Protein AF-A0A7K0QT35-F1 (afdb_monomer)

Solvent-accessible surface area (backbone atoms only — not comparable to full-atom values): 3994 Å² total; per-residue (Å²): 140,76,95,84,77,85,88,66,80,66,75,65,64,44,81,42,86,88,57,58,42,100,88,66,34,70,24,31,37,25,51,75,45,83,97,46,99,68,31,33,36,38,33,32,32,75,27,99,50,89,98,34,76,37,77,76,50,74,45,69,55,131

pLDDT: mean 82.26, std 16.35, range [36.66, 96.12]

Secondary structure (DSSP, 8-state):
----SSS-----EEEEEEEE-TTSPEEEEEESSSS-TT--EEEEEE-SSTT-EEEEEEE---

Sequence (62 aa):
MTLLDQTYPGLRSHKYRSIHGSAGEDVWDSYVESHTPSAWRIFWYYGPSSDVITIITIGPHP

Mean predic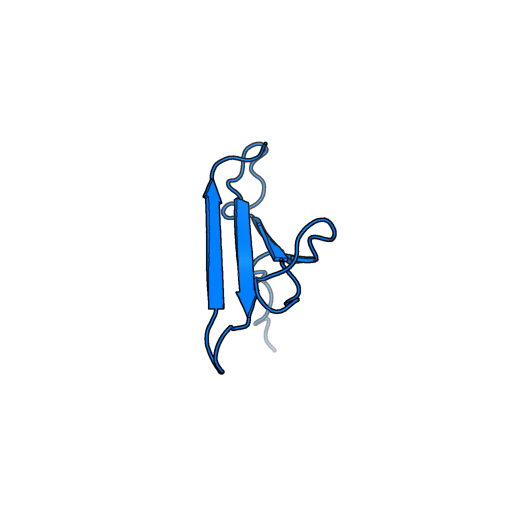ted aligned error: 7.27 Å

Foldseek 3Di:
DDDDDPDDDDFPKDFDDPDAPPVRFTKIKGFPDPPDPWTWIWIWGADPDPPDIDTPDIGTDD

Radius of gyration: 13.96 Å; Cα contacts (8 Å, |Δi|>4): 99; chains: 1; bounding box: 28×46×24 Å

Structure (mmCIF, N/CA/C/O backbone):
data_AF-A0A7K0QT35-F1
#
_entry.id   AF-A0A7K0QT35-F1
#
loop_
_atom_site.group_PDB
_atom_site.id
_atom_site.type_symbol
_atom_site.label_atom_id
_atom_site.label_alt_id
_atom_site.label_comp_id
_atom_site.label_asym_id
_atom_site.label_entity_id
_atom_site.label_seq_id
_atom_site.pdbx_PDB_ins_code
_atom_site.Cartn_x
_atom_site.Cartn_y
_atom_site.Cartn_z
_atom_site.occupancy
_atom_site.B_iso_or_equiv
_atom_site.auth_seq_id
_atom_site.auth_comp_id
_atom_site.auth_asym_id
_atom_site.auth_atom_id
_atom_site.pdbx_PDB_model_num
ATOM 1 N N . MET A 1 1 ? 0.933 -38.018 1.562 1.00 36.66 1 MET A N 1
ATOM 2 C CA . MET A 1 1 ? -0.463 -37.597 1.787 1.00 36.66 1 MET A CA 1
ATOM 3 C C . MET A 1 1 ? -0.447 -36.181 2.348 1.00 36.66 1 MET A C 1
ATOM 5 O O . MET A 1 1 ? -0.095 -36.047 3.505 1.00 36.66 1 MET A O 1
ATOM 9 N N . THR A 1 2 ? -0.692 -35.079 1.646 1.00 36.94 2 THR 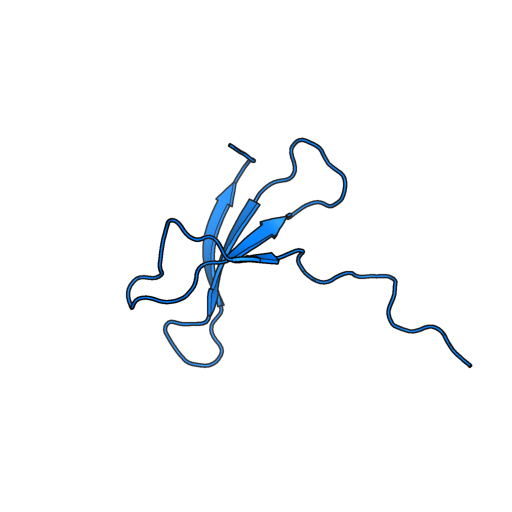A N 1
ATOM 10 C CA . THR A 1 2 ? -0.571 -34.693 0.227 1.00 36.94 2 THR A CA 1
ATOM 11 C C . THR A 1 2 ? -0.271 -33.185 0.264 1.00 36.94 2 THR A C 1
ATOM 13 O O . THR A 1 2 ? -0.827 -32.476 1.096 1.00 36.94 2 THR A O 1
ATOM 16 N N . LEU A 1 3 ? 0.655 -32.733 -0.581 1.00 43.56 3 LEU A N 1
ATOM 17 C CA . LEU A 1 3 ? 1.191 -31.372 -0.677 1.00 43.56 3 LEU A CA 1
ATOM 18 C C . LEU A 1 3 ? 0.093 -30.374 -1.096 1.00 43.56 3 LEU A C 1
ATOM 20 O O . LEU A 1 3 ? -0.393 -30.469 -2.220 1.00 43.56 3 LEU A O 1
ATOM 24 N N . LEU A 1 4 ? -0.294 -29.436 -0.226 1.00 42.81 4 LEU A N 1
ATOM 25 C CA . LEU A 1 4 ? -1.283 -28.387 -0.533 1.00 42.81 4 LEU A CA 1
ATOM 26 C C . LEU A 1 4 ? -0.926 -27.014 0.080 1.00 42.81 4 LEU A C 1
ATOM 28 O O . LEU A 1 4 ? -1.811 -26.336 0.591 1.00 42.81 4 LEU A O 1
ATOM 32 N N . ASP A 1 5 ? 0.336 -26.565 0.042 1.00 50.38 5 ASP A N 1
ATOM 33 C CA . ASP A 1 5 ? 0.652 -25.184 0.482 1.00 50.38 5 ASP A CA 1
ATOM 34 C C . ASP A 1 5 ? 1.607 -24.366 -0.410 1.00 50.38 5 ASP A C 1
ATOM 36 O O . ASP A 1 5 ? 1.826 -23.188 -0.140 1.00 50.38 5 ASP A O 1
ATOM 40 N N . GLN A 1 6 ? 2.156 -24.927 -1.494 1.00 47.75 6 GLN A N 1
ATOM 41 C CA . GLN A 1 6 ? 3.394 -24.380 -2.072 1.00 47.75 6 GLN A CA 1
ATOM 42 C C . GLN A 1 6 ? 3.298 -23.677 -3.434 1.00 47.75 6 GLN A C 1
ATOM 44 O O . GLN A 1 6 ? 4.334 -23.326 -3.994 1.00 47.75 6 GLN A O 1
ATOM 49 N N . THR A 1 7 ? 2.111 -23.457 -4.008 1.00 54.94 7 THR A N 1
ATOM 50 C CA . THR A 1 7 ? 2.012 -22.879 -5.372 1.00 54.94 7 THR A CA 1
ATOM 51 C C . THR A 1 7 ? 1.656 -21.397 -5.431 1.00 54.94 7 THR A C 1
ATOM 53 O O . THR A 1 7 ? 1.867 -20.781 -6.471 1.00 54.94 7 THR A O 1
ATOM 56 N N . TYR A 1 8 ? 1.204 -20.795 -4.327 1.00 55.97 8 TYR A N 1
ATOM 57 C CA . TYR A 1 8 ? 0.900 -19.363 -4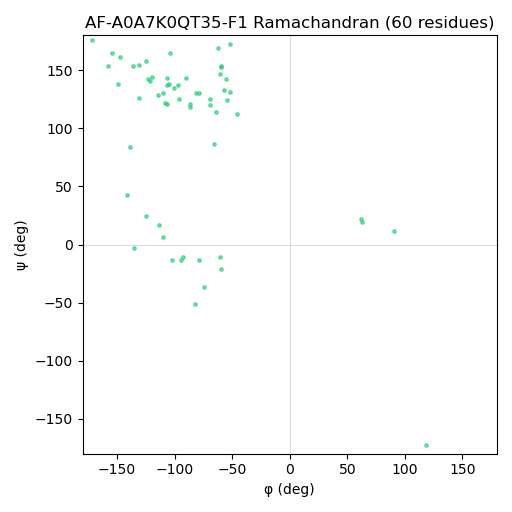.271 1.00 55.97 8 TYR A CA 1
ATOM 58 C C . TYR A 1 8 ? 1.397 -18.783 -2.949 1.00 55.97 8 TYR A C 1
ATOM 60 O O . TYR A 1 8 ? 0.618 -18.686 -1.999 1.00 55.97 8 TYR A O 1
ATOM 68 N N . PRO A 1 9 ? 2.688 -18.405 -2.839 1.00 62.09 9 PRO A N 1
ATOM 69 C CA . PRO A 1 9 ? 3.083 -17.537 -1.743 1.00 62.09 9 PRO A CA 1
ATOM 70 C C . PRO A 1 9 ? 2.161 -16.319 -1.822 1.00 62.09 9 PRO A C 1
ATOM 72 O O . PRO A 1 9 ? 2.042 -15.712 -2.889 1.00 62.09 9 PRO A O 1
ATOM 75 N N . GLY A 1 10 ? 1.452 -16.004 -0.737 1.00 66.69 10 GLY A N 1
ATOM 76 C CA . GLY A 1 10 ? 0.641 -14.791 -0.680 1.00 66.69 10 GLY A CA 1
ATOM 77 C C . GLY A 1 10 ? 1.470 -13.559 -1.063 1.00 66.69 10 GLY A C 1
ATOM 78 O O . GLY A 1 10 ? 2.693 -13.631 -1.213 1.00 66.69 10 GLY A O 1
ATOM 79 N N . LEU A 1 11 ? 0.815 -12.407 -1.204 1.00 70.19 11 LEU A N 1
ATOM 80 C CA . LEU A 1 11 ? 1.499 -11.135 -1.451 1.00 70.19 11 LEU A CA 1
ATOM 81 C C . LEU A 1 11 ? 2.690 -10.998 -0.490 1.00 70.19 11 LEU A C 1
ATOM 83 O O . LEU A 1 11 ? 2.496 -10.921 0.725 1.00 70.19 11 LEU A O 1
ATOM 87 N N . ARG A 1 12 ? 3.919 -11.033 -1.029 1.00 77.00 12 ARG A N 1
ATOM 88 C CA . ARG A 1 12 ? 5.172 -10.936 -0.261 1.00 77.00 12 ARG A CA 1
ATOM 89 C C . ARG A 1 12 ? 5.241 -9.549 0.358 1.00 77.00 12 ARG A C 1
ATOM 91 O O . ARG A 1 12 ? 5.756 -8.624 -0.263 1.00 77.00 12 ARG A O 1
ATOM 98 N N . SER A 1 13 ? 4.632 -9.424 1.529 1.00 87.62 13 SER A N 1
ATOM 99 C CA . SER A 1 13 ? 4.333 -8.143 2.150 1.00 87.62 13 SER A CA 1
ATOM 100 C C . SER A 1 13 ? 5.353 -7.826 3.226 1.00 87.62 13 SER A C 1
ATOM 102 O O . SER A 1 13 ? 5.676 -8.677 4.059 1.00 87.62 13 SER A O 1
ATOM 104 N N . HIS A 1 14 ? 5.831 -6.591 3.227 1.00 90.38 14 HIS A N 1
ATOM 105 C CA . HIS A 1 14 ? 6.721 -6.067 4.248 1.00 90.38 14 HIS A CA 1
ATOM 106 C C . HIS A 1 14 ? 6.091 -4.825 4.866 1.00 90.38 14 HIS A C 1
ATOM 108 O O . HIS A 1 14 ? 5.432 -4.042 4.188 1.00 90.38 14 HIS A O 1
ATOM 114 N N . LYS A 1 15 ? 6.255 -4.658 6.181 1.00 92.31 15 LYS A N 1
ATOM 115 C CA . LYS A 1 15 ? 5.787 -3.448 6.854 1.00 92.31 15 LYS A CA 1
ATOM 116 C C . LYS A 1 15 ? 6.647 -2.274 6.403 1.00 92.31 15 LYS A C 1
ATOM 118 O O . LYS A 1 15 ? 7.857 -2.261 6.650 1.00 92.31 15 LYS A O 1
ATOM 123 N N . TYR A 1 16 ? 6.010 -1.280 5.808 1.00 91.31 16 TYR A N 1
ATOM 124 C CA . TYR A 1 16 ? 6.651 -0.060 5.370 1.00 91.31 16 TYR A CA 1
ATOM 125 C C . TYR A 1 16 ? 6.682 0.939 6.528 1.00 91.31 16 TYR A C 1
ATOM 127 O O . TYR A 1 16 ? 5.654 1.317 7.079 1.00 91.31 16 TYR A O 1
ATOM 135 N N . ARG A 1 17 ? 7.885 1.323 6.961 1.00 88.31 17 ARG A N 1
ATOM 136 C CA . ARG A 1 17 ? 8.079 2.011 8.254 1.00 88.31 17 ARG A CA 1
ATOM 137 C C . ARG A 1 17 ? 8.053 3.535 8.176 1.00 88.31 17 ARG A C 1
ATOM 139 O O . ARG A 1 17 ? 8.063 4.181 9.216 1.00 88.31 17 ARG A O 1
ATOM 146 N N . SER A 1 18 ? 8.087 4.101 6.974 1.00 88.19 18 SER A N 1
ATOM 147 C CA . SER A 1 18 ? 8.243 5.548 6.784 1.00 88.19 18 SER A CA 1
ATOM 148 C C . SER A 1 18 ? 6.920 6.296 6.638 1.00 88.19 18 SER A C 1
ATOM 150 O O . SER A 1 18 ? 6.923 7.521 6.713 1.00 88.19 18 SER A O 1
ATOM 152 N N . ILE A 1 19 ? 5.807 5.588 6.422 1.00 86.12 19 ILE A N 1
ATOM 153 C CA . ILE A 1 19 ? 4.472 6.180 6.298 1.00 86.12 19 ILE A CA 1
ATOM 154 C C . ILE A 1 19 ? 3.447 5.366 7.084 1.00 86.12 19 ILE A C 1
ATOM 156 O O . ILE A 1 19 ? 3.613 4.164 7.281 1.00 86.12 19 ILE A O 1
ATOM 160 N N . HIS A 1 20 ? 2.382 6.043 7.495 1.00 90.44 20 HIS A N 1
ATOM 161 C CA . HIS A 1 20 ? 1.225 5.463 8.164 1.00 90.44 20 HIS A CA 1
ATOM 162 C C . HIS A 1 20 ? -0.048 5.826 7.397 1.00 90.44 20 HIS A C 1
ATOM 164 O O . HIS A 1 20 ? -0.067 6.814 6.656 1.00 90.44 20 HIS A O 1
ATOM 170 N N . GLY A 1 21 ? -1.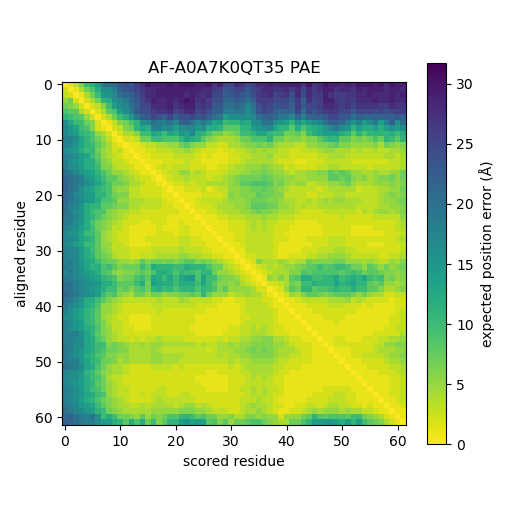103 5.035 7.585 1.00 86.31 21 GLY A N 1
ATOM 171 C CA . GLY A 1 21 ? -2.445 5.397 7.139 1.00 86.31 21 GLY A CA 1
ATOM 172 C C . GLY A 1 21 ? -2.951 6.665 7.835 1.00 86.31 21 GLY A C 1
ATOM 173 O O . GLY A 1 21 ? -2.355 7.160 8.798 1.00 86.31 21 GLY A O 1
ATOM 174 N N . SER A 1 22 ? -4.062 7.216 7.345 1.00 86.38 22 SER A N 1
ATOM 175 C CA . SER A 1 22 ? -4.616 8.487 7.832 1.00 86.38 22 SER A CA 1
ATOM 176 C C . SER A 1 22 ? -4.977 8.493 9.322 1.00 86.38 22 SER A C 1
ATOM 178 O O . SER A 1 22 ? -5.063 9.567 9.912 1.00 86.38 22 SER A O 1
ATOM 180 N N . ALA A 1 23 ? -5.185 7.323 9.931 1.00 90.38 23 ALA A N 1
ATOM 181 C CA . ALA A 1 23 ? -5.466 7.159 11.353 1.00 90.38 23 ALA A CA 1
ATOM 182 C C . ALA A 1 23 ? -4.332 6.429 12.103 1.00 90.38 23 ALA A C 1
ATOM 184 O O . ALA A 1 23 ? -4.530 5.964 13.225 1.00 90.38 23 ALA A O 1
ATOM 185 N N . GLY A 1 24 ? -3.133 6.350 11.515 1.00 91.62 24 GLY A N 1
ATOM 186 C CA . GLY A 1 24 ? -1.968 5.699 12.119 1.00 91.62 24 GLY A CA 1
ATOM 187 C C . GLY A 1 24 ? -1.825 4.215 11.778 1.00 91.62 24 GLY A C 1
ATOM 188 O O . GLY A 1 24 ? -1.012 3.532 12.400 1.00 91.62 24 GLY A O 1
ATOM 189 N N . GLU A 1 25 ? -2.584 3.704 10.807 1.00 94.81 25 GLU A N 1
ATOM 190 C CA . GLU A 1 25 ? -2.517 2.306 10.390 1.00 94.81 25 GLU A CA 1
ATOM 191 C C . GLU A 1 25 ? -1.126 1.937 9.863 1.00 94.81 25 GLU A C 1
ATOM 193 O O . GLU A 1 25 ? -0.428 2.740 9.235 1.00 94.81 25 GLU A O 1
ATOM 198 N N . ASP A 1 26 ? -0.734 0.687 10.095 1.00 95.75 26 ASP A N 1
ATOM 199 C CA . ASP A 1 26 ? 0.485 0.136 9.521 1.00 95.75 26 ASP A CA 1
ATOM 200 C C . ASP A 1 26 ? 0.331 -0.035 8.009 1.00 95.75 26 ASP A C 1
ATOM 202 O O . ASP A 1 26 ? -0.575 -0.730 7.542 1.00 95.75 26 ASP A O 1
ATOM 206 N N . VAL A 1 27 ? 1.254 0.560 7.255 1.00 95.69 27 VAL A N 1
ATOM 207 C CA . VAL A 1 27 ? 1.325 0.407 5.801 1.00 95.69 27 VAL A CA 1
ATOM 208 C C . VAL A 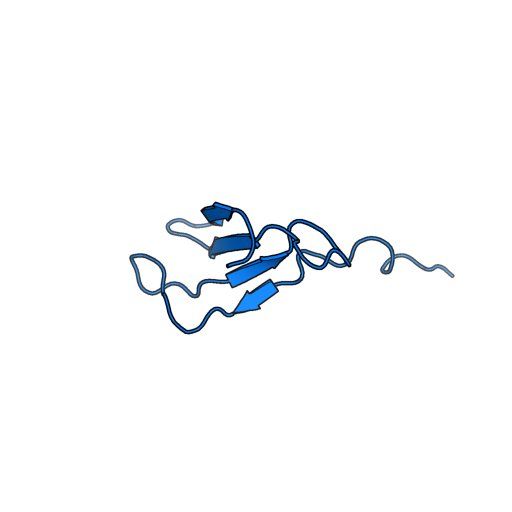1 27 ? 2.212 -0.775 5.440 1.00 95.69 27 VAL A C 1
ATOM 210 O O . VAL A 1 27 ? 3.243 -1.028 6.068 1.00 95.69 27 VAL A O 1
ATOM 213 N N . TRP A 1 28 ? 1.819 -1.482 4.390 1.00 94.88 28 TRP A N 1
ATOM 214 C CA . TRP A 1 28 ? 2.517 -2.629 3.837 1.00 94.88 28 TRP A CA 1
ATOM 215 C C . TRP A 1 28 ? 2.864 -2.365 2.379 1.00 94.88 28 TRP A C 1
ATOM 217 O O . TRP A 1 28 ? 2.051 -1.802 1.647 1.00 94.88 28 TRP A O 1
ATOM 227 N N . ASP A 1 29 ? 4.049 -2.791 1.952 1.00 92.81 29 ASP A N 1
ATOM 228 C CA . ASP A 1 29 ? 4.400 -2.894 0.540 1.00 92.81 29 ASP A CA 1
ATOM 229 C C . ASP A 1 29 ? 4.420 -4.361 0.112 1.00 92.81 29 ASP A C 1
ATOM 231 O O . ASP A 1 29 ? 4.931 -5.222 0.830 1.00 92.81 29 ASP A O 1
ATOM 235 N N . SER A 1 30 ? 3.867 -4.652 -1.063 1.00 9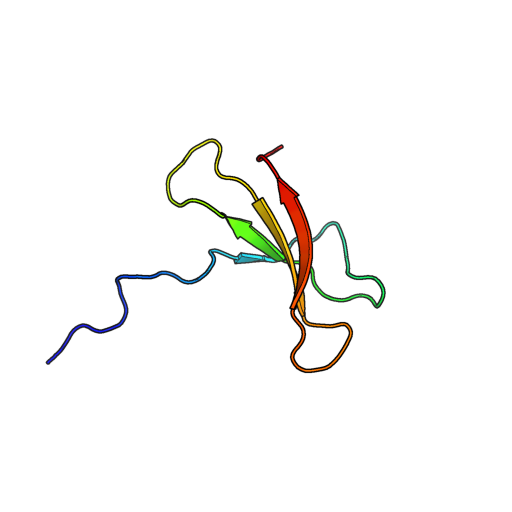1.62 30 SER A N 1
ATOM 236 C CA . SER A 1 30 ? 3.941 -5.978 -1.673 1.00 91.62 30 SER A CA 1
ATOM 237 C C . SER A 1 30 ? 4.396 -5.884 -3.126 1.00 91.62 30 SER A C 1
ATOM 239 O O . SER A 1 30 ? 4.207 -4.873 -3.807 1.00 91.62 30 SER A O 1
ATOM 241 N N . TYR A 1 31 ? 5.002 -6.962 -3.611 1.00 88.69 31 TYR A N 1
ATOM 242 C CA . TYR A 1 31 ? 5.348 -7.119 -5.020 1.00 88.69 31 TYR A CA 1
ATOM 243 C C . TYR A 1 31 ? 4.108 -7.533 -5.824 1.00 88.69 31 TYR A C 1
ATOM 245 O O . TYR A 1 31 ? 3.436 -8.493 -5.447 1.00 88.69 31 TYR A O 1
ATOM 253 N N . VAL A 1 32 ? 3.833 -6.846 -6.936 1.00 87.62 32 VAL A N 1
ATOM 254 C CA . VAL A 1 32 ? 2.792 -7.247 -7.903 1.00 87.62 32 VAL A CA 1
ATOM 255 C C . VAL A 1 32 ? 3.261 -8.445 -8.734 1.00 87.62 32 VAL A C 1
ATOM 257 O O . VAL A 1 32 ? 2.481 -9.344 -9.034 1.00 87.62 32 VAL A O 1
ATOM 260 N N . GLU A 1 33 ? 4.553 -8.486 -9.062 1.00 83.75 33 GLU A N 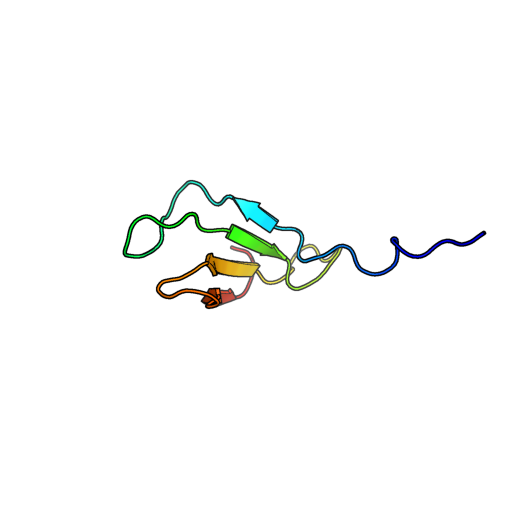1
ATOM 261 C CA . GLU A 1 33 ? 5.179 -9.546 -9.855 1.00 83.75 33 GLU A CA 1
ATOM 262 C C . GLU A 1 33 ? 6.275 -10.248 -9.048 1.00 83.75 33 GLU A C 1
ATOM 264 O O . GLU A 1 33 ? 7.005 -9.626 -8.275 1.00 83.75 33 GLU A O 1
ATOM 269 N N . SER A 1 34 ? 6.420 -11.558 -9.235 1.00 73.75 34 SER A N 1
ATOM 270 C CA . SER A 1 34 ? 7.432 -12.358 -8.542 1.00 73.75 34 SER A CA 1
ATOM 271 C C . SER A 1 34 ? 8.667 -12.555 -9.424 1.00 73.75 34 SER A C 1
ATOM 273 O O . SER A 1 34 ? 8.533 -12.860 -10.603 1.00 73.75 34 SER A O 1
ATOM 275 N N . HIS A 1 35 ? 9.865 -12.435 -8.843 1.00 69.75 35 HIS A N 1
ATOM 276 C CA . HIS A 1 35 ? 11.164 -12.640 -9.514 1.00 69.75 35 HIS A CA 1
ATOM 277 C C . HIS A 1 35 ? 11.475 -11.693 -10.693 1.00 69.75 35 HIS A C 1
ATOM 279 O O . HIS A 1 35 ? 12.354 -11.992 -11.499 1.00 69.75 35 HIS A O 1
ATOM 285 N N . THR A 1 36 ? 10.830 -10.525 -10.752 1.00 80.31 36 THR A N 1
ATOM 286 C CA . THR A 1 36 ? 11.095 -9.493 -11.769 1.00 80.31 36 THR A CA 1
ATOM 287 C C . THR A 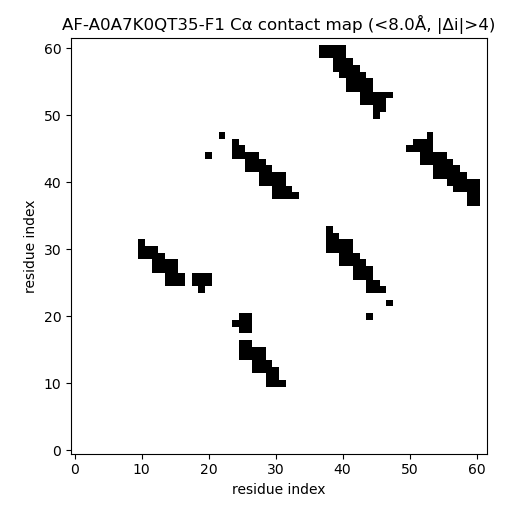1 36 ? 11.854 -8.307 -11.148 1.00 80.31 36 THR A C 1
ATOM 289 O O . THR A 1 36 ? 11.323 -7.679 -10.231 1.00 80.31 36 THR A O 1
ATOM 292 N N . PRO A 1 37 ? 13.063 -7.943 -11.631 1.00 69.56 37 PRO A N 1
ATOM 293 C CA . PRO A 1 37 ? 13.869 -6.830 -11.095 1.00 69.56 37 PRO A CA 1
ATOM 294 C C . PRO A 1 37 ? 13.220 -5.434 -11.151 1.00 69.56 37 PRO A C 1
ATOM 296 O O . PRO A 1 37 ? 13.728 -4.502 -10.537 1.00 69.56 37 PRO A O 1
ATOM 299 N N . SER A 1 38 ? 12.096 -5.287 -11.856 1.00 76.81 38 SER A N 1
ATOM 300 C CA . SER A 1 38 ? 11.311 -4.047 -11.967 1.00 76.81 38 SER A CA 1
ATOM 301 C C . SER A 1 38 ? 9.847 -4.245 -11.571 1.00 76.81 38 SER A C 1
ATOM 303 O O . SER A 1 38 ? 8.977 -3.509 -12.034 1.00 76.81 38 SER A O 1
ATOM 305 N N . ALA A 1 39 ? 9.577 -5.260 -10.743 1.00 82.94 39 ALA A N 1
ATOM 306 C CA . ALA A 1 39 ? 8.230 -5.576 -10.296 1.00 82.94 39 ALA A CA 1
ATOM 307 C C . ALA A 1 39 ? 7.545 -4.336 -9.720 1.00 82.94 39 ALA A C 1
ATOM 309 O O . ALA A 1 39 ? 8.098 -3.633 -8.867 1.00 82.94 39 ALA A O 1
ATOM 310 N N . TRP A 1 40 ? 6.319 -4.097 -10.171 1.00 91.75 40 TRP A N 1
ATOM 311 C CA . TRP A 1 40 ? 5.483 -3.051 -9.603 1.00 91.75 40 TRP A CA 1
ATOM 312 C C . TRP A 1 40 ? 5.238 -3.293 -8.111 1.00 91.75 40 TRP A C 1
ATOM 314 O O . TRP A 1 40 ? 5.252 -4.428 -7.617 1.00 91.75 40 TRP A O 1
ATOM 324 N N . ARG A 1 41 ? 5.000 -2.199 -7.392 1.00 90.88 41 ARG A N 1
ATOM 325 C CA . ARG A 1 41 ? 4.662 -2.180 -5.972 1.00 90.88 41 ARG A CA 1
ATOM 326 C C . ARG A 1 41 ? 3.198 -1.847 -5.784 1.00 90.88 41 ARG A C 1
ATOM 328 O O . ARG A 1 41 ? 2.652 -0.998 -6.483 1.00 90.88 41 ARG A O 1
ATOM 335 N N . ILE A 1 42 ? 2.606 -2.481 -4.785 1.00 93.12 42 ILE A N 1
ATOM 336 C CA . ILE A 1 42 ? 1.339 -2.081 -4.186 1.00 93.12 42 ILE A CA 1
ATOM 337 C C . ILE A 1 42 ? 1.617 -1.662 -2.746 1.00 93.12 42 ILE A C 1
ATOM 339 O O . ILE A 1 42 ? 2.262 -2.403 -2.006 1.00 93.12 42 ILE A O 1
ATOM 343 N N . PHE A 1 43 ? 1.143 -0.481 -2.357 1.00 93.81 43 PHE A N 1
ATOM 344 C CA . PHE A 1 43 ? 1.166 -0.022 -0.969 1.00 93.81 43 PHE A CA 1
ATOM 345 C C . PHE A 1 43 ? -0.258 0.003 -0.430 1.00 93.81 43 PHE A C 1
ATOM 347 O O . PHE A 1 43 ? -1.150 0.545 -1.087 1.00 93.81 43 PHE A O 1
ATOM 354 N N . TRP A 1 44 ? -0.483 -0.583 0.742 1.00 95.19 44 TRP A N 1
ATOM 355 C CA . TRP A 1 44 ? -1.829 -0.794 1.276 1.00 95.19 44 TRP A CA 1
ATOM 356 C C . TRP A 1 44 ? -1.853 -0.879 2.807 1.00 95.19 44 TRP A C 1
ATOM 358 O O . TRP A 1 44 ? -0.815 -1.053 3.443 1.00 95.19 44 TRP A O 1
ATOM 368 N N . TYR A 1 45 ? -3.040 -0.760 3.404 1.00 96.12 45 TYR A N 1
ATOM 369 C CA . TYR A 1 45 ? -3.280 -1.000 4.833 1.00 96.12 45 TYR A CA 1
ATOM 370 C C . TYR A 1 45 ? -4.685 -1.573 5.081 1.00 96.12 45 TYR A C 1
ATOM 372 O O . TYR A 1 45 ? -5.566 -1.469 4.224 1.00 96.12 45 TYR A O 1
ATOM 380 N N . TYR A 1 46 ? -4.897 -2.185 6.251 1.00 95.19 46 TYR A N 1
ATOM 381 C CA . TYR A 1 46 ? -6.226 -2.608 6.712 1.00 95.19 46 TYR A CA 1
ATOM 382 C C . TYR A 1 46 ? -6.981 -1.430 7.319 1.00 95.19 46 TYR A C 1
ATOM 384 O O . TYR A 1 46 ? -6.453 -0.763 8.204 1.00 95.19 46 TYR A O 1
ATOM 392 N N . GLY A 1 47 ? -8.220 -1.212 6.892 1.00 94.25 47 GLY A N 1
ATOM 393 C CA . GLY A 1 47 ? -9.030 -0.070 7.297 1.00 94.25 47 GLY A CA 1
ATOM 394 C C . GLY A 1 47 ? -9.416 0.824 6.114 1.00 94.25 47 GLY A C 1
ATOM 395 O O . GLY A 1 47 ? -9.179 0.458 4.961 1.00 94.25 47 GLY A O 1
ATOM 396 N N . PRO A 1 48 ? -10.030 1.993 6.373 1.00 91.19 48 PRO A N 1
ATOM 397 C CA . PRO A 1 48 ? -10.251 2.571 7.706 1.00 91.19 48 PRO A CA 1
ATOM 398 C C . PRO A 1 48 ? -11.439 1.953 8.464 1.00 91.19 48 PRO A C 1
ATOM 400 O O . PRO A 1 48 ? -11.600 2.180 9.657 1.00 91.19 48 PRO A O 1
ATOM 403 N N . SER A 1 49 ? -12.296 1.185 7.787 1.00 92.69 49 SER A N 1
ATOM 404 C CA . SER A 1 49 ? -13.397 0.434 8.407 1.00 92.69 49 SER A CA 1
ATOM 405 C C . SER A 1 49 ? -13.063 -1.055 8.501 1.00 92.69 49 SER A C 1
ATOM 407 O O . SER A 1 49 ? -12.130 -1.528 7.849 1.00 92.69 49 SER A O 1
ATOM 409 N N . SER A 1 50 ? -13.820 -1.797 9.313 1.00 92.62 50 SER A N 1
ATOM 410 C CA . SER A 1 50 ? -13.680 -3.251 9.406 1.00 92.62 50 SER A CA 1
ATOM 411 C C . SER A 1 50 ? -13.820 -3.897 8.029 1.00 92.62 50 SER A C 1
ATOM 413 O O . SER A 1 50 ? -14.628 -3.455 7.213 1.00 92.62 50 SER A O 1
ATOM 415 N N . ASP A 1 51 ? -13.026 -4.937 7.786 1.00 93.88 51 ASP A N 1
ATOM 416 C CA . ASP A 1 51 ? -13.067 -5.742 6.560 1.00 93.88 51 ASP A CA 1
ATOM 417 C C . ASP A 1 51 ? -12.726 -4.979 5.266 1.00 93.88 51 ASP A C 1
ATOM 419 O O . ASP A 1 51 ? -13.014 -5.445 4.164 1.00 93.88 51 ASP A O 1
ATOM 423 N N . VAL A 1 52 ? -12.065 -3.822 5.381 1.00 95.12 52 VAL A N 1
ATOM 424 C CA . VAL A 1 52 ? -11.566 -3.047 4.238 1.00 95.12 52 VAL A CA 1
ATOM 425 C C . VAL A 1 52 ? -10.052 -3.197 4.110 1.00 95.12 52 VAL A C 1
ATOM 427 O O . VAL A 1 52 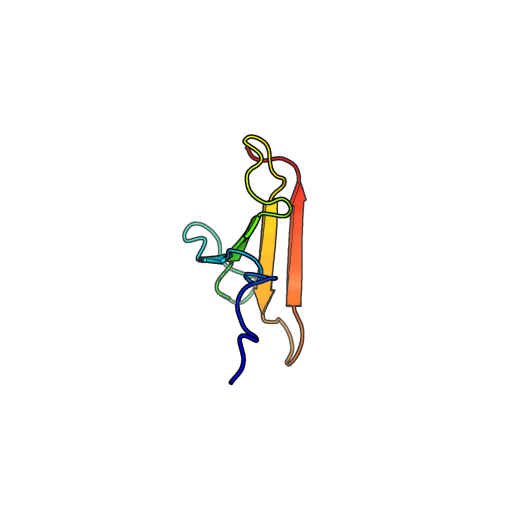? -9.312 -3.120 5.092 1.00 95.12 52 VAL A O 1
ATOM 430 N N . ILE A 1 53 ? -9.588 -3.361 2.872 1.00 94.94 53 ILE A N 1
ATOM 431 C CA . ILE A 1 53 ? -8.197 -3.130 2.482 1.00 94.94 53 ILE A CA 1
ATOM 432 C C . ILE A 1 53 ? -8.172 -1.852 1.650 1.00 94.94 53 ILE A C 1
ATOM 434 O O . ILE A 1 53 ? -8.831 -1.771 0.613 1.00 94.94 53 ILE A O 1
ATOM 438 N N . THR A 1 54 ? -7.400 -0.864 2.091 1.00 95.44 54 THR A N 1
ATOM 439 C CA . THR A 1 54 ? -7.192 0.375 1.341 1.00 95.44 54 THR A CA 1
ATOM 440 C C . THR A 1 54 ? -5.907 0.282 0.533 1.00 95.44 54 THR A C 1
ATOM 442 O O . THR A 1 54 ? -4.833 0.038 1.080 1.00 95.44 54 THR A O 1
ATOM 445 N N . ILE A 1 55 ? -6.019 0.519 -0.773 1.00 94.69 55 ILE A N 1
ATOM 446 C CA . ILE A 1 55 ? -4.888 0.680 -1.689 1.00 94.69 55 ILE A CA 1
ATOM 447 C C . ILE A 1 55 ? -4.471 2.151 -1.662 1.00 94.69 55 ILE A C 1
ATOM 449 O O . ILE A 1 55 ? -5.270 3.021 -2.000 1.00 94.69 55 ILE A O 1
ATOM 453 N N . ILE A 1 56 ? -3.223 2.429 -1.295 1.00 93.88 56 ILE A N 1
ATOM 454 C CA . ILE A 1 56 ? -2.664 3.786 -1.318 1.00 93.88 56 ILE A CA 1
ATOM 455 C C . ILE A 1 56 ? -2.187 4.122 -2.730 1.00 93.88 56 ILE A C 1
ATOM 457 O O . ILE A 1 56 ? -2.523 5.165 -3.282 1.00 93.88 56 ILE A O 1
ATOM 461 N N . THR A 1 57 ? -1.374 3.241 -3.313 1.00 94.00 57 THR A N 1
ATOM 462 C CA . THR A 1 57 ? -0.839 3.415 -4.665 1.00 94.00 57 THR A CA 1
ATOM 463 C C . THR A 1 57 ? -0.422 2.079 -5.268 1.00 94.00 57 THR A C 1
ATOM 465 O O . THR A 1 57 ? -0.078 1.135 -4.548 1.00 94.00 57 THR A O 1
ATOM 468 N N . ILE A 1 58 ? -0.445 2.022 -6.599 1.00 93.56 58 ILE A N 1
ATOM 469 C CA . ILE A 1 58 ? 0.103 0.939 -7.411 1.00 93.56 58 ILE A CA 1
ATOM 470 C C . ILE A 1 58 ? 0.963 1.585 -8.496 1.00 93.56 58 ILE A C 1
ATOM 472 O O . ILE A 1 58 ? 0.485 2.454 -9.225 1.00 93.56 58 ILE A O 1
ATOM 476 N N . GLY A 1 59 ? 2.224 1.178 -8.608 1.00 92.50 59 GLY A N 1
ATOM 477 C CA . GLY A 1 59 ? 3.142 1.800 -9.558 1.00 92.50 59 GLY A CA 1
ATOM 478 C C . GLY A 1 59 ? 4.482 1.083 -9.689 1.00 92.50 59 GLY A C 1
ATOM 479 O O . GLY A 1 59 ? 4.727 0.103 -8.979 1.00 92.50 59 GLY A O 1
ATOM 480 N N . PRO A 1 60 ? 5.354 1.550 -10.601 1.00 88.12 60 PRO A N 1
ATOM 481 C CA . PRO A 1 60 ? 6.683 0.979 -10.783 1.00 88.12 60 PRO A CA 1
ATOM 482 C C . PRO A 1 60 ? 7.514 1.072 -9.498 1.00 88.12 60 PRO A C 1
ATOM 484 O O . PRO A 1 60 ? 7.305 1.957 -8.665 1.00 88.12 60 PRO A O 1
ATOM 487 N N . HIS A 1 61 ? 8.471 0.153 -9.346 1.00 74.56 61 HIS A N 1
ATOM 488 C CA . HIS A 1 61 ? 9.486 0.265 -8.301 1.00 74.56 61 HIS A CA 1
ATOM 489 C C . HIS A 1 61 ? 10.244 1.603 -8.454 1.00 74.56 61 HIS A C 1
ATOM 491 O O . HIS A 1 61 ? 10.639 1.910 -9.581 1.00 74.56 61 HIS A O 1
ATOM 497 N N . PRO A 1 62 ? 10.444 2.380 -7.368 1.00 69.75 62 PRO A N 1
ATOM 498 C CA . PRO A 1 62 ? 11.297 3.571 -7.383 1.00 69.75 62 PRO A CA 1
ATOM 499 C C . PRO A 1 62 ? 12.741 3.294 -7.806 1.00 69.75 62 PRO A C 1
ATOM 501 O O . PRO A 1 62 ? 13.231 2.177 -7.513 1.00 69.75 62 PRO A O 1
#